Protein AF-J9FQU5-F1 (afdb_monomer_lite)

pLDDT: mean 86.1, std 6.61, range [64.88, 94.56]

Structure (mmCIF, N/CA/C/O backbone):
data_AF-J9FQU5-F1
#
_entry.id   AF-J9FQU5-F1
#
loop_
_atom_site.group_PDB
_atom_site.id
_atom_site.type_symbol
_atom_site.label_atom_id
_atom_site.label_alt_id
_atom_site.label_comp_id
_atom_site.label_asym_id
_atom_site.label_entity_id
_atom_site.label_seq_id
_atom_site.pdbx_PDB_ins_code
_atom_site.Cartn_x
_atom_site.Cartn_y
_atom_site.Cartn_z
_atom_site.occupancy
_atom_site.B_iso_or_equiv
_atom_site.auth_seq_id
_atom_site.auth_comp_id
_atom_site.auth_asym_id
_atom_site.auth_atom_id
_atom_site.pdbx_PDB_model_num
ATOM 1 N N . GLY A 1 1 ? -18.469 14.885 -1.258 1.00 70.06 1 GLY A N 1
ATOM 2 C CA . GLY A 1 1 ? -18.068 13.655 -0.546 1.00 70.06 1 GLY A CA 1
ATOM 3 C C . GLY A 1 1 ? -18.168 12.490 -1.504 1.00 70.06 1 GLY A C 1
ATOM 4 O O . GLY A 1 1 ? -18.882 12.620 -2.489 1.00 70.06 1 GLY A O 1
ATOM 5 N N . TYR A 1 2 ? -17.444 11.404 -1.257 1.00 82.31 2 TYR A N 1
ATOM 6 C CA . TYR A 1 2 ? -17.555 10.162 -2.026 1.00 82.31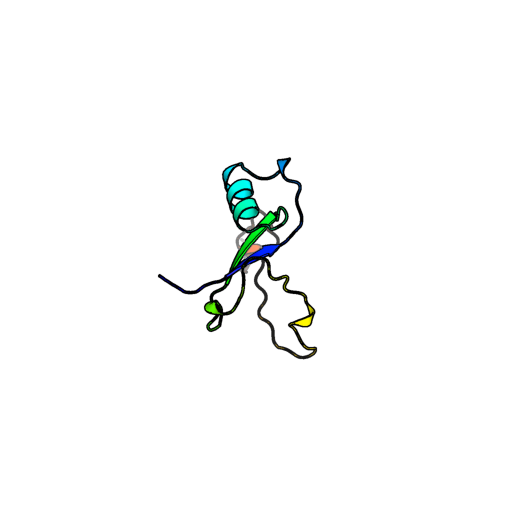 2 TYR A CA 1
ATOM 7 C C . TYR A 1 2 ? -17.853 9.009 -1.064 1.00 82.31 2 TYR A C 1
ATOM 9 O O . TYR A 1 2 ? -17.452 9.075 0.098 1.00 82.31 2 TYR A O 1
ATOM 17 N N . THR A 1 3 ? -18.560 7.986 -1.537 1.00 82.50 3 THR A N 1
ATOM 18 C CA . THR A 1 3 ? -18.879 6.792 -0.744 1.00 82.50 3 THR A CA 1
ATOM 19 C C . THR A 1 3 ? -17.755 5.771 -0.908 1.00 82.50 3 THR A C 1
ATOM 21 O O . THR A 1 3 ? -17.399 5.410 -2.032 1.00 82.50 3 THR A O 1
ATOM 24 N N . ALA A 1 4 ? -17.153 5.339 0.198 1.00 85.88 4 ALA A N 1
ATOM 25 C CA . ALA A 1 4 ? -16.099 4.329 0.213 1.00 85.88 4 ALA A CA 1
ATOM 26 C C . ALA A 1 4 ? -16.034 3.630 1.573 1.00 85.88 4 ALA A C 1
ATOM 28 O O . ALA A 1 4 ? -16.431 4.203 2.588 1.00 85.88 4 ALA A O 1
ATOM 29 N N . VAL A 1 5 ? -15.482 2.417 1.579 1.00 86.38 5 VAL A N 1
ATOM 30 C CA . VAL A 1 5 ? -15.195 1.638 2.789 1.00 86.38 5 VAL A CA 1
ATOM 31 C C . VAL A 1 5 ? -13.689 1.584 2.999 1.00 86.38 5 VAL A C 1
ATOM 33 O O . VAL A 1 5 ? -12.925 1.392 2.052 1.00 86.38 5 VAL A O 1
ATOM 36 N N . GLN A 1 6 ? -13.253 1.734 4.247 1.00 87.75 6 GLN A N 1
ATOM 37 C CA . GLN A 1 6 ? -11.866 1.517 4.641 1.00 87.75 6 GLN A CA 1
ATOM 38 C C . GLN A 1 6 ? -11.728 0.126 5.264 1.00 87.75 6 GLN A C 1
ATOM 40 O O . GLN A 1 6 ? -12.386 -0.182 6.253 1.00 87.75 6 GLN A O 1
ATOM 45 N N . LEU A 1 7 ? -10.853 -0.702 4.697 1.00 87.75 7 LEU A N 1
ATOM 46 C CA . LEU A 1 7 ? -10.558 -2.049 5.172 1.00 87.75 7 LEU A CA 1
ATOM 47 C C . LEU A 1 7 ? -9.173 -2.105 5.809 1.00 87.75 7 LEU A C 1
ATOM 49 O O . LEU A 1 7 ? -8.193 -1.588 5.263 1.00 87.75 7 LEU A O 1
ATOM 53 N N . GLY A 1 8 ? -9.110 -2.755 6.970 1.00 88.69 8 GLY A N 1
ATOM 54 C CA . GLY A 1 8 ? -7.887 -2.996 7.723 1.00 88.69 8 GLY A CA 1
ATOM 55 C C . GLY A 1 8 ? -7.454 -4.457 7.656 1.00 88.69 8 GLY A C 1
ATOM 56 O O . GLY A 1 8 ? -8.274 -5.343 7.879 1.00 88.69 8 GLY A O 1
ATOM 57 N N . PHE A 1 9 ? -6.173 -4.728 7.397 1.00 87.81 9 PHE A N 1
ATOM 58 C CA . PHE A 1 9 ? -5.628 -6.091 7.427 1.00 87.81 9 PHE A CA 1
ATOM 59 C C . PHE A 1 9 ? -4.212 -6.163 8.010 1.00 87.81 9 PHE A C 1
ATOM 61 O O . PHE A 1 9 ? -3.467 -5.178 8.041 1.00 87.81 9 PHE A O 1
ATOM 68 N N . GLY A 1 10 ? -3.846 -7.371 8.450 1.00 85.94 10 GLY A N 1
ATOM 69 C CA . GLY A 1 10 ? -2.573 -7.682 9.097 1.00 85.94 10 GLY A CA 1
ATOM 70 C C . GLY A 1 10 ? -2.562 -7.245 10.557 1.00 85.94 10 GLY A C 1
ATOM 71 O O . GLY A 1 10 ? -2.499 -6.052 10.844 1.00 85.94 10 GLY A O 1
ATOM 72 N N . ASP A 1 11 ? -2.604 -8.202 11.476 1.00 87.25 11 ASP A N 1
ATOM 73 C CA . ASP A 1 11 ? -2.648 -7.906 12.90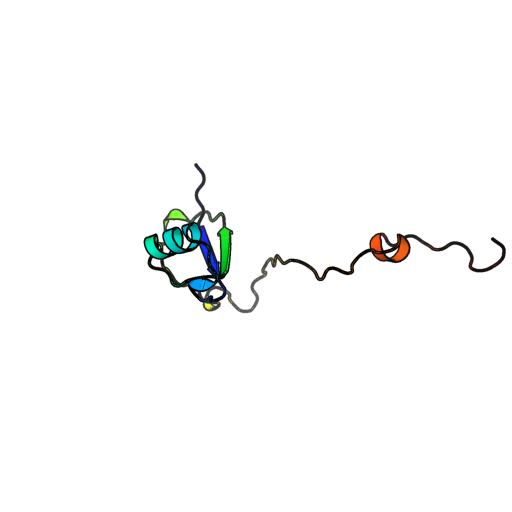8 1.00 87.25 11 ASP A CA 1
ATOM 74 C C . ASP A 1 11 ? -1.331 -7.292 13.383 1.00 87.25 11 ASP A C 1
ATOM 76 O O . ASP A 1 11 ? -0.235 -7.688 12.968 1.00 87.25 11 ASP A O 1
ATOM 80 N N . THR A 1 12 ? -1.434 -6.290 14.251 1.00 89.25 12 THR A N 1
ATOM 81 C CA . THR A 1 12 ? -0.275 -5.651 14.866 1.00 89.25 12 THR A CA 1
ATOM 82 C C . THR A 1 12 ? -0.533 -5.354 16.334 1.00 89.25 12 THR A C 1
ATOM 84 O O . THR A 1 12 ? -1.665 -5.281 16.799 1.00 89.25 12 THR A O 1
ATOM 87 N N . TYR A 1 13 ? 0.549 -5.164 17.078 1.00 87.12 13 TYR A N 1
ATOM 88 C CA . TYR A 1 13 ? 0.478 -4.711 18.458 1.00 87.12 13 TYR A CA 1
ATOM 89 C C . TYR A 1 13 ? 0.268 -3.196 18.511 1.00 87.12 13 TYR A C 1
ATOM 91 O O . TYR A 1 13 ? 0.810 -2.456 17.686 1.00 87.12 13 TYR A O 1
ATOM 99 N N . GLU A 1 14 ? -0.468 -2.734 19.521 1.00 83.75 14 GLU A N 1
ATOM 100 C CA . GLU A 1 14 ? -0.791 -1.316 19.731 1.00 83.75 14 GLU A CA 1
ATOM 101 C C . GLU A 1 14 ? 0.463 -0.431 19.838 1.00 83.75 14 GLU A C 1
ATOM 103 O O . GLU A 1 14 ? 0.479 0.699 19.355 1.00 83.75 14 GLU A O 1
ATOM 108 N N . ASN A 1 15 ? 1.551 -0.964 20.404 1.00 88.06 15 ASN A N 1
ATOM 109 C CA . ASN A 1 15 ? 2.828 -0.259 20.546 1.00 88.06 15 ASN A CA 1
ATOM 110 C C . ASN A 1 15 ? 3.558 0.003 19.217 1.00 88.06 15 ASN A C 1
ATOM 112 O O . ASN A 1 15 ? 4.526 0.761 19.201 1.00 88.06 15 ASN A O 1
ATOM 116 N N . ARG A 1 16 ? 3.133 -0.632 18.118 1.00 87.44 16 ARG A N 1
ATOM 117 C CA . ARG A 1 16 ? 3.699 -0.432 16.775 1.00 87.44 16 ARG A CA 1
ATOM 118 C C . ARG A 1 16 ? 2.947 0.617 15.962 1.00 87.44 16 ARG A C 1
ATOM 120 O O . ARG A 1 16 ? 3.418 0.975 14.887 1.00 87.44 16 ARG A O 1
ATOM 127 N N . LEU A 1 17 ? 1.797 1.073 16.449 1.00 87.31 17 LEU A N 1
ATOM 128 C CA . LEU A 1 17 ? 0.985 2.097 15.807 1.00 87.31 17 LEU A CA 1
ATOM 129 C C . LEU A 1 17 ? 1.225 3.454 16.454 1.00 87.31 17 LEU A C 1
ATOM 131 O O . LEU A 1 17 ? 1.536 3.575 17.642 1.00 87.31 17 LEU A O 1
ATOM 135 N N . THR A 1 18 ? 1.052 4.502 15.661 1.00 90.00 18 THR A N 1
ATOM 136 C CA . THR A 1 18 ? 1.096 5.867 16.170 1.00 90.00 18 THR A CA 1
ATOM 137 C C . THR A 1 18 ? -0.179 6.180 16.965 1.00 90.00 18 THR A C 1
ATOM 139 O O . THR A 1 18 ? -1.237 5.576 16.776 1.00 90.00 18 THR A O 1
ATOM 142 N N . LYS A 1 19 ? -0.108 7.159 17.878 1.00 88.94 19 LYS A N 1
ATOM 143 C CA . LYS A 1 19 ? -1.270 7.618 18.664 1.00 88.94 19 LYS A CA 1
ATOM 144 C C . LYS A 1 19 ? -2.526 7.930 17.820 1.00 88.94 19 LYS A C 1
ATOM 146 O O . LYS A 1 19 ? -3.596 7.484 18.234 1.00 88.94 19 LYS A O 1
ATOM 151 N N . PRO A 1 20 ? -2.453 8.659 16.683 1.00 89.94 20 PRO A N 1
ATOM 152 C CA . PRO A 1 20 ? -3.643 8.934 15.874 1.00 89.94 20 PRO A CA 1
ATOM 153 C C . PRO A 1 20 ? -4.236 7.676 15.227 1.00 89.94 20 PRO A C 1
ATOM 155 O O . PRO A 1 20 ? -5.454 7.524 15.232 1.00 89.94 20 PRO A O 1
ATOM 158 N N . GLU A 1 21 ? -3.409 6.749 14.735 1.00 86.81 21 GLU A N 1
ATOM 159 C CA . GLU A 1 21 ? -3.881 5.485 14.146 1.00 86.81 21 GLU A CA 1
ATOM 160 C C . GLU A 1 21 ? -4.612 4.627 15.184 1.00 86.81 21 GLU A C 1
ATOM 162 O O . GLU A 1 21 ? -5.718 4.148 14.935 1.00 86.81 21 GLU A O 1
ATOM 167 N N . ASN A 1 22 ? -4.040 4.510 16.386 1.00 86.38 22 ASN A N 1
ATOM 168 C CA . ASN A 1 22 ? -4.684 3.822 17.503 1.00 86.38 22 ASN A CA 1
ATOM 169 C C . ASN A 1 22 ? -6.003 4.490 17.907 1.00 86.38 22 ASN A C 1
ATOM 171 O O . ASN A 1 22 ? -6.980 3.800 18.176 1.00 86.38 22 ASN A O 1
ATOM 175 N N . GLY A 1 23 ? -6.059 5.825 17.943 1.00 88.12 23 GLY A N 1
ATOM 176 C CA . GLY A 1 23 ? -7.293 6.556 18.242 1.00 88.12 23 GLY A CA 1
ATOM 177 C C . GLY A 1 23 ? -8.397 6.301 17.212 1.00 88.12 23 GLY A C 1
ATOM 178 O O . GLY A 1 23 ? -9.548 6.079 17.587 1.00 88.12 23 GLY A O 1
ATOM 179 N N . HIS A 1 24 ? -8.040 6.278 15.926 1.00 89.38 24 HIS A N 1
ATOM 180 C CA . HIS A 1 24 ? -8.963 5.980 14.828 1.00 89.38 24 HIS A CA 1
ATOM 181 C C . HIS A 1 24 ? -9.536 4.561 14.930 1.00 89.38 24 HIS A C 1
ATOM 183 O O . HIS A 1 24 ? -10.752 4.381 14.895 1.00 89.38 24 HIS A O 1
ATOM 189 N N . LEU A 1 25 ? -8.677 3.564 15.156 1.00 86.88 25 LEU A N 1
ATOM 190 C CA . LEU A 1 25 ? -9.082 2.160 15.295 1.00 86.88 25 LEU A CA 1
ATOM 191 C C . LEU A 1 25 ? -9.908 1.909 16.565 1.00 86.88 25 LEU A C 1
ATOM 193 O O . LEU A 1 25 ? -10.925 1.219 16.512 1.00 86.88 25 LEU A O 1
ATOM 197 N N . LYS A 1 26 ? -9.547 2.545 17.688 1.00 86.50 26 LYS A N 1
ATOM 198 C CA . LYS A 1 26 ? -10.321 2.481 18.939 1.00 86.50 26 LYS A CA 1
ATOM 199 C C . LYS A 1 26 ? -11.714 3.080 18.795 1.00 86.50 26 LYS A C 1
ATOM 201 O O . LYS A 1 26 ? -12.662 2.523 19.337 1.00 86.50 26 LYS A O 1
ATOM 206 N N . LYS A 1 27 ? -11.859 4.180 18.048 1.00 87.12 27 LYS A N 1
ATOM 207 C CA . LYS A 1 27 ? -13.175 4.767 17.750 1.00 87.12 27 LYS A CA 1
ATOM 208 C C . LYS A 1 27 ? -14.048 3.817 16.926 1.00 87.12 27 LYS A C 1
ATOM 210 O O . LYS A 1 27 ? -15.258 3.800 17.116 1.00 87.12 27 LYS A O 1
ATOM 215 N N . ALA A 1 28 ? -13.435 3.038 16.038 1.00 84.62 28 ALA A N 1
ATOM 216 C CA . ALA A 1 28 ? -14.111 2.012 15.251 1.00 84.62 28 ALA A CA 1
ATOM 217 C C . ALA A 1 28 ? -14.369 0.704 16.029 1.00 84.62 28 ALA A C 1
ATOM 219 O O . ALA A 1 28 ? -15.087 -0.154 15.531 1.00 84.62 28 ALA A O 1
ATOM 220 N N . GLY A 1 29 ? -13.792 0.532 17.226 1.00 83.06 29 GLY A N 1
ATOM 221 C CA . GLY A 1 29 ? -13.908 -0.699 18.016 1.00 83.06 29 GLY A CA 1
ATOM 222 C C . GLY A 1 29 ? -13.166 -1.900 17.418 1.00 83.06 29 GLY A C 1
ATOM 223 O O . GLY A 1 29 ? -13.468 -3.037 17.768 1.00 83.06 29 GLY A O 1
ATOM 224 N N . VAL A 1 30 ? -12.213 -1.662 16.510 1.00 84.50 30 VAL A N 1
ATOM 225 C CA . VAL A 1 30 ? -11.497 -2.715 15.776 1.00 84.50 30 VAL A CA 1
ATOM 226 C C . VAL A 1 30 ? -10.117 -2.940 16.387 1.00 84.50 30 VAL A C 1
ATOM 228 O O . VAL A 1 30 ? -9.466 -2.008 16.865 1.00 84.50 30 VAL A O 1
ATOM 231 N N . GLU A 1 31 ? -9.654 -4.188 16.352 1.00 85.56 31 GLU A N 1
ATOM 232 C CA . GLU A 1 31 ? -8.289 -4.545 16.735 1.00 85.56 31 GLU A CA 1
ATOM 233 C C . GLU A 1 31 ? -7.229 -3.768 15.937 1.00 85.56 31 GLU A C 1
ATOM 235 O O . GLU A 1 31 ? -7.479 -3.355 14.799 1.00 85.56 31 GLU A O 1
ATOM 240 N N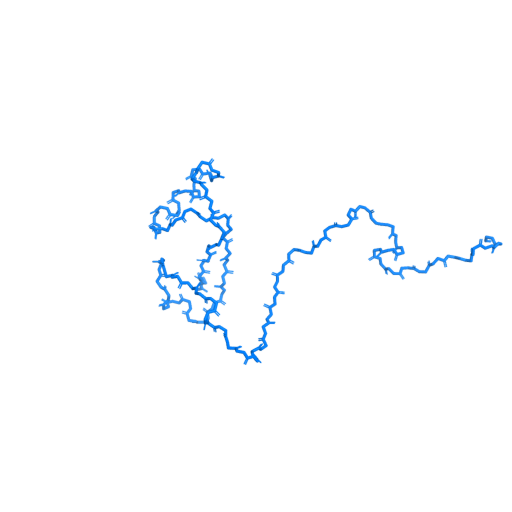 . PRO A 1 32 ? -6.008 -3.610 16.478 1.00 86.12 32 PRO A N 1
ATOM 241 C CA . PRO A 1 32 ? -4.971 -2.870 15.789 1.00 86.12 32 PRO A CA 1
ATOM 242 C C . PRO A 1 32 ? -4.540 -3.581 14.494 1.00 86.12 32 PRO A C 1
ATOM 244 O O . PRO A 1 32 ? -3.984 -4.683 14.522 1.00 86.12 32 PRO A O 1
ATOM 247 N N . LYS A 1 33 ? -4.785 -2.940 13.343 1.00 88.38 33 LYS A N 1
ATOM 248 C CA . LYS A 1 33 ? -4.403 -3.439 12.012 1.00 88.38 33 LYS A CA 1
ATOM 249 C C . LYS A 1 33 ? -3.254 -2.618 11.424 1.00 88.38 33 LYS A C 1
ATOM 251 O O . LYS A 1 33 ? -3.175 -1.408 11.614 1.00 88.38 33 LYS A O 1
ATOM 256 N N . LYS A 1 34 ? -2.355 -3.285 10.698 1.00 87.12 34 LYS A N 1
ATOM 257 C CA . LYS A 1 34 ? -1.121 -2.714 10.136 1.00 87.12 34 LYS A CA 1
ATOM 258 C C . LYS A 1 34 ? -1.358 -1.918 8.856 1.00 87.12 34 LYS A C 1
ATOM 260 O O . LYS A 1 34 ? -0.648 -0.952 8.589 1.00 87.12 34 LYS A O 1
ATOM 265 N N . HIS A 1 35 ? -2.295 -2.361 8.027 1.00 87.62 35 HIS A N 1
ATOM 266 C CA . HIS A 1 35 ? -2.559 -1.759 6.729 1.00 87.62 35 HIS A CA 1
ATOM 267 C C . HIS A 1 35 ? -4.012 -1.323 6.648 1.00 87.62 35 HIS A C 1
ATOM 269 O O . HIS A 1 35 ? -4.897 -2.128 6.908 1.00 87.62 35 HIS A O 1
ATOM 275 N N . LEU A 1 36 ? -4.236 -0.070 6.252 1.00 90.12 36 LEU A N 1
ATOM 276 C CA . LEU A 1 36 ? -5.550 0.496 5.956 1.00 90.12 36 LEU A CA 1
ATOM 277 C C . LEU A 1 36 ? -5.605 0.839 4.466 1.00 90.12 36 LEU A C 1
ATOM 279 O O . LEU A 1 36 ? -4.700 1.497 3.939 1.00 90.12 36 LEU A O 1
ATOM 283 N N . LYS A 1 37 ? -6.639 0.364 3.772 1.00 89.56 37 LYS A N 1
ATOM 284 C CA . LYS A 1 37 ? -6.875 0.632 2.348 1.00 89.56 37 LYS A CA 1
ATOM 285 C C . LYS A 1 37 ? -8.335 0.968 2.104 1.00 89.56 37 LYS A C 1
ATOM 287 O O . LYS A 1 37 ? -9.217 0.387 2.720 1.00 89.56 37 LYS A O 1
ATOM 292 N N . GLU A 1 38 ? -8.569 1.910 1.204 1.00 89.31 38 GLU A N 1
ATOM 293 C CA . GLU A 1 38 ? -9.910 2.359 0.843 1.00 89.31 38 GLU A CA 1
ATOM 294 C C . GLU A 1 38 ? -10.368 1.700 -0.453 1.00 89.31 38 GLU A C 1
ATOM 296 O O . GLU A 1 38 ? -9.595 1.572 -1.405 1.00 89.31 38 GLU A O 1
ATOM 301 N N . PHE A 1 39 ? -11.642 1.328 -0.485 1.00 85.81 39 PHE A N 1
ATOM 302 C CA . PHE A 1 39 ? -12.307 0.740 -1.634 1.00 85.81 39 PHE A CA 1
ATOM 303 C C . PHE A 1 39 ? -13.572 1.535 -1.935 1.00 85.81 39 PHE A C 1
ATOM 305 O O . PHE A 1 39 ? -14.417 1.754 -1.064 1.00 85.81 39 PHE A O 1
ATOM 312 N N . LYS A 1 40 ? -13.690 1.986 -3.184 1.00 85.00 40 LYS A N 1
ATOM 313 C CA . LYS A 1 40 ? -14.910 2.611 -3.694 1.00 85.00 40 LYS A CA 1
ATOM 314 C C . LYS A 1 40 ? -15.827 1.490 -4.164 1.00 85.00 40 LYS A C 1
ATOM 316 O O . LYS A 1 40 ? -15.455 0.754 -5.071 1.00 85.00 40 LYS A O 1
ATOM 321 N N . LEU A 1 41 ? -16.975 1.348 -3.514 1.00 80.19 41 LEU A N 1
ATOM 322 C CA . LEU A 1 41 ? -17.972 0.326 -3.823 1.00 80.19 41 LEU A CA 1
ATOM 323 C C . LEU A 1 41 ? -19.325 1.016 -3.957 1.00 80.19 41 LEU A C 1
ATOM 325 O O . LEU A 1 41 ? -19.655 1.875 -3.138 1.00 80.19 41 LEU A O 1
ATOM 329 N N . ASP A 1 42 ? -20.119 0.617 -4.946 1.00 71.25 42 ASP A N 1
ATOM 330 C CA . ASP A 1 42 ? -21.452 1.195 -5.159 1.00 71.25 42 ASP A CA 1
ATOM 331 C C . ASP A 1 42 ? -22.413 0.882 -3.992 1.00 71.25 42 ASP A C 1
ATOM 333 O O . ASP A 1 42 ? -23.305 1.672 -3.702 1.00 71.25 42 ASP A O 1
ATOM 337 N N . GLY A 1 43 ? -22.168 -0.210 -3.252 1.00 66.81 43 GLY A N 1
ATOM 338 C CA . GLY A 1 43 ? -22.870 -0.596 -2.015 1.00 66.81 43 GLY A CA 1
ATOM 339 C C . GLY A 1 43 ? -22.118 -0.270 -0.717 1.00 66.81 43 GLY A C 1
ATOM 340 O O . GLY A 1 43 ? -22.415 -0.833 0.332 1.00 66.81 43 GLY A O 1
ATOM 341 N N . ALA A 1 44 ? -21.113 0.614 -0.756 1.00 65.12 44 ALA A N 1
ATOM 342 C CA . ALA A 1 44 ? -20.303 0.959 0.420 1.00 65.12 44 ALA A CA 1
ATOM 343 C C . ALA A 1 44 ? -21.117 1.529 1.600 1.00 65.12 44 ALA A C 1
ATOM 345 O O . ALA A 1 44 ? -20.640 1.506 2.731 1.00 65.12 44 ALA A O 1
ATOM 346 N N . ALA A 1 45 ? -22.315 2.063 1.342 1.00 64.88 45 ALA A N 1
ATOM 347 C CA . ALA A 1 45 ? -23.177 2.657 2.362 1.00 64.88 45 ALA A CA 1
ATOM 348 C C . ALA A 1 45 ? -23.847 1.621 3.281 1.00 64.88 45 ALA A C 1
ATOM 350 O O . ALA A 1 45 ? -24.230 1.973 4.394 1.00 64.88 45 ALA A O 1
ATOM 351 N N . ASP A 1 46 ? -23.959 0.368 2.835 1.00 70.69 46 ASP A N 1
ATOM 352 C CA . ASP A 1 46 ? -24.668 -0.690 3.564 1.00 70.69 46 ASP A CA 1
ATOM 353 C C . ASP A 1 46 ? -23.746 -1.491 4.501 1.00 70.69 46 ASP A C 1
ATOM 355 O O . ASP A 1 46 ? -24.208 -2.348 5.253 1.00 70.69 46 ASP A O 1
ATOM 359 N N . MET A 1 47 ? -22.434 -1.229 4.461 1.00 77.81 47 MET A N 1
ATOM 360 C CA . MET A 1 47 ? -21.445 -1.918 5.292 1.00 77.81 47 MET A CA 1
ATOM 361 C C . MET A 1 47 ? -21.262 -1.200 6.628 1.00 77.81 47 MET A C 1
ATOM 363 O O . MET A 1 47 ? -21.075 0.019 6.668 1.00 77.81 47 MET A O 1
ATOM 367 N N . ASN A 1 48 ? -21.258 -1.956 7.728 1.00 79.69 48 ASN A N 1
ATOM 368 C CA . ASN A 1 48 ? -21.085 -1.389 9.057 1.00 79.69 48 ASN A CA 1
ATOM 369 C C . ASN A 1 48 ? -19.610 -1.354 9.461 1.00 79.69 48 ASN A C 1
ATOM 371 O O . ASN A 1 48 ? -18.778 -2.172 9.058 1.00 79.69 48 ASN A O 1
ATOM 375 N N . VAL A 1 49 ? -19.274 -0.386 10.311 1.00 82.19 49 VAL A N 1
ATOM 376 C CA . VAL A 1 49 ? -17.943 -0.307 10.914 1.00 82.19 49 VAL A CA 1
ATOM 377 C C . VAL A 1 49 ? -17.759 -1.498 11.857 1.00 82.19 49 VAL A C 1
ATOM 379 O O . VAL A 1 49 ? -18.550 -1.682 12.776 1.00 82.19 49 VAL A O 1
ATOM 382 N N . GLY A 1 50 ? -16.699 -2.279 11.639 1.00 80.88 50 GLY A N 1
ATOM 383 C CA . GLY A 1 50 ? -16.378 -3.463 12.444 1.00 80.88 50 GLY A CA 1
ATOM 384 C C . GLY A 1 50 ? -16.744 -4.799 11.794 1.00 80.88 50 GLY A C 1
ATOM 385 O O . GLY A 1 50 ? -16.365 -5.842 12.327 1.00 80.88 50 GLY A O 1
ATOM 386 N N . ASP A 1 51 ? -17.405 -4.785 10.634 1.00 83.81 51 ASP A N 1
ATOM 387 C CA . ASP A 1 51 ? -17.704 -6.008 9.888 1.00 83.81 51 ASP A CA 1
ATOM 388 C C . ASP A 1 51 ? -16.415 -6.720 9.438 1.00 83.81 51 ASP A C 1
ATOM 390 O O . ASP A 1 51 ? -15.468 -6.111 8.930 1.00 83.81 51 ASP A O 1
ATOM 394 N N . VAL A 1 52 ? -16.381 -8.044 9.619 1.00 83.38 52 VAL A N 1
ATOM 395 C CA . VAL A 1 52 ? -15.239 -8.887 9.243 1.00 83.38 52 VAL A CA 1
ATOM 396 C C . VAL A 1 52 ? -15.498 -9.523 7.884 1.00 83.38 52 VAL A C 1
ATOM 398 O O . VAL A 1 52 ? -16.343 -10.407 7.748 1.00 83.38 52 VAL A O 1
ATOM 401 N N . ILE A 1 53 ? -14.714 -9.119 6.886 1.00 84.00 53 ILE A N 1
ATOM 402 C CA . ILE A 1 53 ? -14.753 -9.701 5.541 1.00 84.00 53 ILE A CA 1
ATOM 403 C C . ILE A 1 53 ? -13.791 -10.891 5.484 1.00 84.00 53 ILE A C 1
ATOM 405 O O . ILE A 1 53 ? -12.592 -10.745 5.731 1.00 84.00 53 ILE A O 1
ATOM 409 N N . LYS A 1 54 ? -14.316 -12.074 5.157 1.00 84.38 54 LYS A N 1
ATOM 410 C CA . LYS A 1 54 ? -13.538 -13.309 4.971 1.00 84.38 54 LYS A CA 1
ATOM 411 C C . LYS A 1 54 ? -13.331 -13.612 3.489 1.00 84.38 54 LYS A C 1
ATOM 413 O O . LYS A 1 54 ? -14.032 -13.076 2.641 1.00 84.38 54 LYS A O 1
ATOM 418 N N . ALA A 1 55 ? -12.400 -14.518 3.185 1.00 81.69 55 ALA A N 1
ATOM 419 C CA . ALA A 1 55 ? -12.132 -14.971 1.816 1.00 81.69 55 ALA A CA 1
ATOM 420 C C . ALA A 1 55 ? -13.319 -15.707 1.160 1.00 81.69 55 ALA A C 1
ATOM 422 O O . ALA A 1 55 ? -13.326 -15.878 -0.055 1.00 81.69 55 ALA A O 1
ATOM 423 N N . ASP A 1 56 ? -14.331 -16.078 1.949 1.00 81.19 56 ASP A N 1
ATOM 424 C CA . ASP A 1 56 ? -15.577 -16.712 1.500 1.00 81.19 56 ASP A CA 1
ATOM 425 C C . ASP A 1 56 ? -16.400 -15.824 0.548 1.00 81.19 56 ASP A C 1
ATOM 427 O O . ASP A 1 56 ? -17.358 -16.289 -0.062 1.00 81.19 56 ASP A O 1
ATOM 431 N N . THR A 1 57 ? -16.040 -14.544 0.401 1.00 83.25 57 THR A N 1
ATOM 432 C CA . THR A 1 57 ? -16.654 -13.638 -0.577 1.00 83.25 57 THR A CA 1
ATOM 433 C C . THR A 1 57 ? -16.326 -13.982 -2.027 1.00 83.25 57 THR A C 1
ATOM 435 O O . THR A 1 57 ? -16.995 -13.472 -2.920 1.00 83.25 57 THR A O 1
ATOM 438 N N . PHE A 1 58 ? -15.293 -14.790 -2.276 1.00 85.00 58 PHE A N 1
ATOM 439 C CA . PHE A 1 58 ? -14.885 -15.185 -3.623 1.00 85.00 58 PHE A CA 1
ATOM 440 C C . PHE A 1 58 ? -15.299 -16.628 -3.911 1.00 85.00 58 PHE A C 1
ATOM 442 O O . PHE A 1 58 ? -15.033 -17.527 -3.110 1.00 85.00 58 PHE A O 1
ATOM 449 N N . ALA A 1 59 ? -15.900 -16.865 -5.076 1.00 86.44 59 ALA A N 1
ATOM 450 C CA . ALA A 1 59 ? -16.206 -18.203 -5.556 1.00 86.44 59 ALA A CA 1
ATOM 451 C C . ALA A 1 59 ? -15.083 -18.739 -6.459 1.00 86.44 59 ALA A C 1
ATOM 453 O O . ALA A 1 59 ? -14.346 -18.003 -7.123 1.00 86.44 59 ALA A O 1
ATOM 454 N N . ALA A 1 60 ? -14.945 -20.066 -6.508 1.00 85.75 60 ALA A N 1
ATOM 455 C CA . ALA A 1 60 ? -14.007 -20.703 -7.424 1.00 85.75 60 ALA A CA 1
ATOM 456 C C . ALA A 1 60 ? -14.436 -20.455 -8.88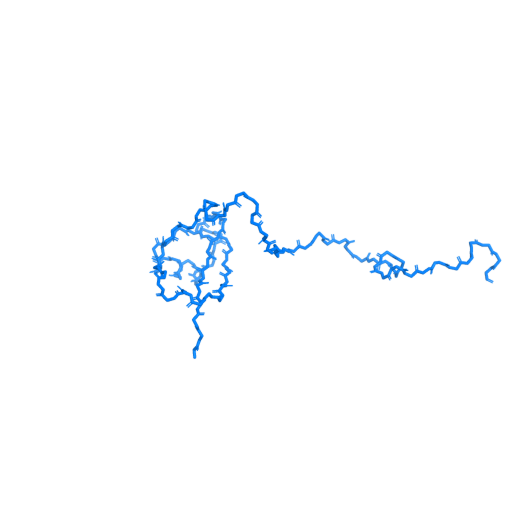1 1.00 85.75 60 ALA A C 1
ATOM 458 O O . ALA A 1 60 ? -15.535 -20.834 -9.280 1.00 85.75 60 ALA A O 1
ATOM 459 N N . GLY A 1 61 ? -13.548 -19.856 -9.678 1.00 88.94 61 GLY A N 1
ATOM 460 C CA . GLY A 1 61 ? -13.812 -19.499 -11.078 1.00 88.94 61 GLY A CA 1
ATOM 461 C C . GLY A 1 61 ? -14.035 -18.004 -11.316 1.00 88.94 61 GLY A C 1
ATOM 462 O O . GLY A 1 61 ? -14.074 -17.583 -12.474 1.00 88.94 61 GLY A O 1
ATOM 463 N N . ASP A 1 62 ? -14.106 -17.202 -10.252 1.00 88.88 62 ASP A N 1
ATOM 464 C CA . ASP A 1 62 ? -14.211 -15.752 -10.372 1.00 88.88 62 ASP A CA 1
ATOM 465 C C . ASP A 1 62 ? -12.938 -15.145 -10.972 1.00 88.88 62 ASP A C 1
ATOM 467 O O . ASP A 1 62 ? -11.806 -15.513 -10.640 1.00 88.88 62 ASP A O 1
ATOM 471 N N . LYS A 1 63 ? -13.127 -14.169 -11.863 1.00 88.75 63 LYS A N 1
ATOM 472 C CA . LYS A 1 63 ? -12.033 -13.335 -12.365 1.00 88.75 63 LYS A CA 1
ATOM 473 C C . LYS A 1 63 ? -11.802 -12.208 -11.371 1.00 88.75 63 LYS A C 1
ATOM 475 O O . LYS A 1 63 ? -12.699 -11.401 -11.144 1.00 88.75 63 LYS A O 1
ATOM 480 N N . ILE A 1 64 ? -10.603 -12.163 -10.803 1.00 88.19 64 ILE A N 1
ATOM 481 C CA . ILE A 1 64 ? -10.220 -11.172 -9.798 1.00 88.19 64 ILE A CA 1
ATOM 482 C C . ILE A 1 64 ? -9.066 -10.306 -10.299 1.00 88.19 64 ILE A C 1
ATOM 484 O O . ILE A 1 64 ? -8.128 -10.804 -10.924 1.00 88.19 64 ILE A O 1
ATOM 488 N N . ASP A 1 65 ? -9.117 -9.020 -9.960 1.00 89.06 65 ASP A N 1
ATOM 489 C CA . ASP A 1 65 ? -8.020 -8.083 -10.177 1.00 89.06 65 ASP A CA 1
ATOM 490 C C . ASP A 1 65 ? -7.199 -7.947 -8.891 1.00 89.06 65 ASP A C 1
ATOM 492 O O . ASP A 1 65 ? -7.719 -7.607 -7.826 1.00 89.06 65 ASP A O 1
ATOM 496 N N . VAL A 1 66 ? -5.892 -8.205 -8.981 1.00 89.31 66 VAL A N 1
ATOM 497 C CA . VAL A 1 66 ? -4.981 -8.169 -7.829 1.00 89.31 66 VAL A CA 1
ATOM 498 C C . VAL A 1 66 ? -3.997 -7.021 -7.985 1.00 89.31 66 VAL A C 1
ATOM 500 O O . VAL A 1 66 ? -3.269 -6.932 -8.971 1.00 89.31 66 VAL A O 1
ATOM 503 N N . THR A 1 67 ? -3.930 -6.157 -6.973 1.00 90.44 67 THR A N 1
ATOM 504 C CA . THR A 1 67 ? -2.944 -5.072 -6.897 1.00 90.44 67 THR A CA 1
ATOM 505 C C . THR A 1 67 ? -1.947 -5.345 -5.777 1.00 90.44 67 THR A C 1
ATOM 507 O O . THR A 1 67 ? -2.327 -5.707 -4.666 1.00 90.44 67 THR A O 1
ATOM 510 N N . GLY A 1 68 ? -0.660 -5.133 -6.045 1.00 90.50 68 GLY A N 1
ATOM 511 C CA . GLY A 1 68 ? 0.399 -5.316 -5.058 1.00 90.50 68 GLY A CA 1
ATOM 512 C C . GLY A 1 68 ? 1.666 -4.552 -5.418 1.00 90.50 68 GLY A C 1
ATOM 513 O O . GLY A 1 68 ? 1.870 -4.146 -6.560 1.00 90.50 68 GLY A O 1
ATOM 514 N N . ILE A 1 69 ? 2.531 -4.355 -4.424 1.00 90.81 69 ILE A N 1
ATOM 515 C CA . ILE A 1 69 ? 3.860 -3.781 -4.643 1.00 90.81 69 ILE A CA 1
ATOM 516 C C . ILE A 1 69 ? 4.764 -4.899 -5.172 1.00 90.81 69 ILE A C 1
ATOM 518 O O . ILE A 1 69 ? 4.994 -5.894 -4.483 1.00 90.81 69 ILE A O 1
ATOM 522 N N . SER A 1 70 ? 5.272 -4.747 -6.396 1.00 92.56 70 SER A N 1
ATOM 523 C CA . SER A 1 70 ? 6.210 -5.702 -6.991 1.00 92.56 70 SER A CA 1
ATOM 524 C C . SER A 1 70 ? 7.551 -5.712 -6.253 1.00 92.56 70 SER A C 1
ATOM 526 O O . SER A 1 70 ? 7.950 -4.724 -5.635 1.00 92.56 70 SER A O 1
ATOM 528 N N . LYS A 1 71 ? 8.306 -6.810 -6.370 1.00 93.88 71 LYS A N 1
ATOM 529 C CA . LYS A 1 71 ? 9.665 -6.886 -5.817 1.00 93.88 71 LYS A CA 1
ATOM 530 C C . LYS A 1 71 ? 10.556 -5.818 -6.459 1.00 93.88 71 LYS A C 1
ATOM 532 O O . LYS A 1 71 ? 10.725 -5.790 -7.674 1.00 93.88 71 LYS A O 1
ATOM 537 N N . GLY A 1 72 ? 11.139 -4.949 -5.638 1.00 92.06 72 GLY A N 1
ATOM 538 C CA . GLY A 1 72 ? 12.142 -3.992 -6.092 1.00 92.06 72 GLY A CA 1
ATOM 539 C C . GLY A 1 72 ? 13.453 -4.701 -6.432 1.00 92.06 72 GLY A C 1
ATOM 540 O O . GLY A 1 72 ? 13.925 -5.540 -5.669 1.00 92.06 72 GLY A O 1
ATOM 541 N N . HIS A 1 73 ? 14.059 -4.353 -7.565 1.00 93.56 73 HIS A N 1
ATOM 542 C CA . HIS A 1 73 ? 15.324 -4.940 -8.023 1.00 93.56 73 HIS A CA 1
ATOM 543 C C . HIS A 1 73 ? 16.529 -3.986 -7.915 1.00 93.56 73 HIS A C 1
ATOM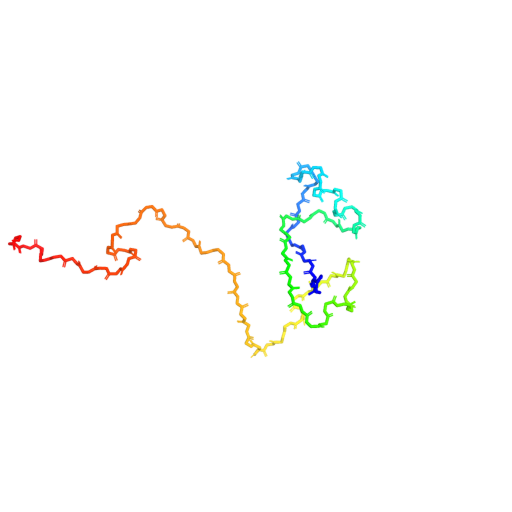 545 O O . HIS A 1 73 ? 17.576 -4.263 -8.499 1.00 93.56 73 HIS A O 1
ATOM 551 N N . GLY A 1 74 ? 16.388 -2.872 -7.189 1.00 94.00 74 GLY A N 1
ATOM 552 C CA . GLY A 1 74 ? 17.434 -1.856 -7.028 1.00 94.00 74 GLY A CA 1
ATOM 553 C C . GLY A 1 74 ? 17.699 -1.039 -8.299 1.00 94.00 74 GLY A C 1
ATOM 554 O O . GLY A 1 74 ? 16.849 -0.954 -9.186 1.00 94.00 74 GLY A O 1
ATOM 555 N N . TYR A 1 75 ? 18.882 -0.424 -8.380 1.00 94.12 75 TYR A N 1
ATOM 556 C CA . TYR A 1 75 ? 19.328 0.283 -9.582 1.00 94.12 75 TYR A CA 1
ATOM 557 C C . TYR A 1 75 ? 19.600 -0.721 -10.710 1.00 94.12 75 TYR A C 1
ATOM 559 O O . TYR A 1 75 ? 20.420 -1.628 -10.566 1.00 94.12 75 TYR A O 1
ATOM 567 N N . GLN A 1 76 ? 18.900 -0.572 -11.834 1.00 94.06 76 GLN A N 1
ATOM 568 C CA . GLN A 1 76 ? 18.998 -1.468 -12.984 1.00 94.06 76 GLN A CA 1
ATOM 569 C C . GLN A 1 76 ? 19.499 -0.716 -14.216 1.00 94.06 76 GLN A C 1
ATOM 571 O O . GLN A 1 76 ? 19.014 0.373 -14.522 1.00 94.06 76 GLN A O 1
ATOM 576 N N . GLY A 1 77 ? 20.428 -1.332 -14.953 1.00 93.50 77 GLY A N 1
ATOM 577 C CA . GLY A 1 77 ? 20.865 -0.836 -16.259 1.00 93.50 77 GLY A CA 1
ATOM 578 C C . GLY A 1 77 ? 19.755 -0.893 -17.316 1.00 93.50 77 GLY A C 1
ATOM 579 O O . GLY A 1 77 ? 18.771 -1.624 -17.168 1.00 93.50 77 GLY A O 1
ATOM 580 N N . VAL A 1 78 ? 19.937 -0.147 -18.409 1.00 94.25 78 VAL A N 1
ATOM 581 C CA . VAL A 1 78 ? 18.915 0.079 -19.453 1.00 94.25 78 VAL A CA 1
ATOM 582 C C . VAL A 1 78 ? 18.418 -1.225 -20.087 1.00 94.25 78 VAL A C 1
ATOM 584 O O . VAL A 1 78 ? 17.217 -1.393 -20.281 1.00 94.25 78 VAL A O 1
ATOM 587 N N . VAL A 1 79 ? 19.314 -2.188 -20.322 1.00 93.69 79 VAL A N 1
ATOM 588 C CA . VAL A 1 79 ? 18.968 -3.513 -20.869 1.00 93.69 79 VAL A CA 1
ATOM 589 C C . VAL A 1 79 ? 17.970 -4.244 -19.964 1.00 93.69 79 VAL A C 1
ATOM 591 O O . VAL A 1 79 ? 16.959 -4.752 -20.431 1.00 93.69 79 VAL A O 1
ATOM 594 N N . LYS A 1 80 ? 18.210 -4.255 -18.647 1.00 92.69 80 LYS A N 1
ATOM 595 C CA . LYS A 1 80 ? 17.366 -4.981 -17.685 1.00 92.69 80 LYS A CA 1
ATOM 596 C C . LYS A 1 80 ? 16.063 -4.246 -17.368 1.00 92.69 80 LYS A C 1
ATOM 598 O O . LYS A 1 80 ? 15.044 -4.892 -17.161 1.00 92.69 80 LYS A O 1
ATOM 603 N N . ARG A 1 81 ? 16.101 -2.912 -17.302 1.00 94.38 81 ARG A N 1
ATOM 604 C CA . ARG A 1 81 ? 14.948 -2.087 -16.912 1.00 94.38 81 ARG A CA 1
ATOM 605 C C . ARG A 1 81 ? 13.981 -1.821 -18.065 1.00 94.38 81 ARG A C 1
ATOM 607 O O . ARG A 1 81 ? 12.778 -1.757 -17.842 1.00 94.38 81 ARG A O 1
ATOM 614 N N . HIS A 1 82 ? 14.513 -1.625 -19.269 1.00 94.38 82 HIS A N 1
ATOM 615 C CA . HIS A 1 82 ? 13.757 -1.155 -20.432 1.00 94.38 82 HIS A CA 1
ATOM 616 C C . HIS A 1 82 ? 13.843 -2.098 -21.636 1.00 94.38 82 HIS A C 1
ATOM 618 O O . HIS A 1 82 ? 13.250 -1.803 -22.666 1.00 94.38 82 HIS A O 1
ATOM 624 N N . GLY A 1 83 ? 14.575 -3.212 -21.534 1.00 93.31 83 GLY A N 1
ATOM 625 C CA . GLY A 1 83 ? 14.712 -4.162 -22.639 1.00 93.31 83 GLY A CA 1
ATOM 626 C C . GLY A 1 83 ? 15.547 -3.635 -23.807 1.00 93.31 83 GLY A C 1
ATOM 627 O O . GLY A 1 83 ? 15.380 -4.107 -24.926 1.00 93.31 83 GLY A O 1
ATOM 628 N N . ALA A 1 84 ? 16.424 -2.649 -23.583 1.00 94.56 84 ALA A N 1
ATOM 629 C CA . ALA A 1 84 ? 17.299 -2.153 -24.643 1.00 94.56 84 ALA A CA 1
ATOM 630 C C . ALA A 1 84 ? 18.248 -3.250 -25.149 1.00 94.56 84 ALA A C 1
ATOM 632 O O . ALA A 1 84 ? 18.738 -4.072 -24.371 1.00 94.56 84 ALA A O 1
ATOM 633 N N . HIS A 1 85 ? 18.547 -3.224 -26.446 1.00 90.31 85 HIS A N 1
ATOM 634 C CA . HIS A 1 85 ? 19.557 -4.097 -27.029 1.00 90.31 85 HIS A CA 1
ATOM 635 C C . HIS A 1 85 ? 20.970 -3.648 -26.641 1.00 90.31 85 HIS A C 1
ATOM 637 O O . HIS A 1 85 ? 21.240 -2.463 -26.446 1.00 90.31 85 HIS A O 1
ATOM 643 N N . ARG A 1 86 ? 21.875 -4.623 -26.526 1.00 87.62 86 ARG A N 1
ATOM 644 C CA . ARG A 1 86 ? 23.318 -4.373 -26.442 1.00 87.62 86 ARG A CA 1
ATOM 645 C C . ARG A 1 86 ? 23.881 -4.137 -27.845 1.00 87.62 86 ARG A C 1
ATOM 647 O O . ARG A 1 86 ? 23.324 -4.657 -28.810 1.00 87.62 86 ARG A O 1
ATOM 654 N N . THR A 1 87 ? 24.978 -3.398 -27.934 1.00 89.00 87 THR A N 1
ATOM 655 C CA . THR A 1 87 ? 25.781 -3.305 -29.160 1.00 89.00 87 THR A CA 1
ATOM 656 C C . THR A 1 87 ? 26.482 -4.631 -29.445 1.00 89.00 87 THR A C 1
ATOM 658 O O . THR A 1 87 ? 26.460 -5.553 -28.616 1.00 89.00 87 THR A O 1
ATOM 661 N N . ASP A 1 88 ? 27.119 -4.723 -30.609 1.00 90.25 88 ASP A N 1
ATOM 662 C CA 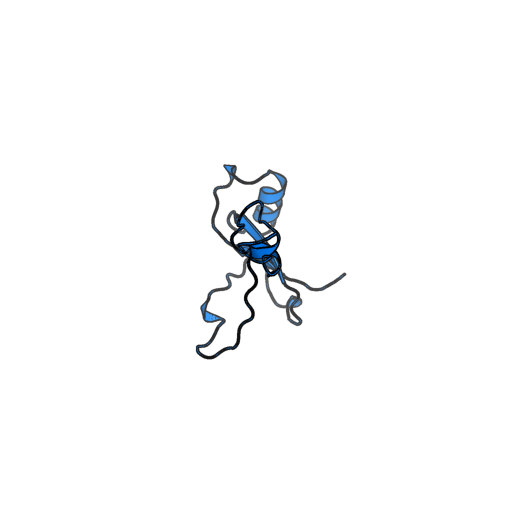. ASP A 1 88 ? 27.964 -5.862 -30.935 1.00 90.25 88 ASP A CA 1
ATOM 663 C C . ASP A 1 88 ? 29.038 -6.059 -29.859 1.00 90.25 88 ASP A C 1
ATOM 665 O O . ASP A 1 88 ? 29.606 -5.115 -29.307 1.00 90.25 88 ASP A O 1
ATOM 669 N N . MET A 1 89 ? 29.270 -7.323 -29.503 1.00 87.38 89 MET A N 1
ATOM 670 C CA . MET A 1 89 ? 30.197 -7.690 -28.425 1.00 87.38 89 MET A CA 1
ATOM 671 C C . MET A 1 89 ? 31.667 -7.566 -28.853 1.00 87.38 89 MET A C 1
ATOM 673 O O . MET A 1 89 ? 32.561 -7.649 -28.013 1.00 87.38 89 MET A O 1
ATOM 677 N N . THR A 1 90 ? 31.914 -7.409 -30.153 1.00 88.12 90 THR A N 1
ATOM 678 C CA . THR A 1 90 ? 33.233 -7.319 -30.786 1.00 88.12 90 THR A CA 1
ATOM 679 C C . THR A 1 90 ? 33.199 -6.250 -31.870 1.00 88.12 90 THR A C 1
ATOM 681 O O . THR A 1 90 ? 32.173 -6.127 -32.526 1.00 88.12 90 THR A O 1
ATOM 684 N N . HIS A 1 91 ? 34.330 -5.573 -32.101 1.00 70.00 91 HIS A N 1
ATOM 685 C CA . HIS A 1 91 ? 34.476 -4.466 -33.062 1.00 70.00 91 HIS A CA 1
ATOM 686 C C . HIS A 1 91 ? 33.488 -3.321 -32.791 1.00 70.00 91 HIS A C 1
ATOM 688 O O . HIS A 1 91 ? 32.456 -3.228 -33.440 1.00 70.00 91 HIS A O 1
ATOM 694 N N . GLY A 1 92 ? 33.844 -2.509 -31.784 1.00 68.56 92 GLY A N 1
ATOM 695 C CA . GLY A 1 92 ? 33.040 -1.430 -31.194 1.00 68.56 92 GLY A CA 1
ATOM 696 C C . GLY A 1 92 ? 32.301 -0.524 -32.167 1.00 68.56 92 GLY A C 1
ATOM 697 O O . GLY A 1 92 ? 32.918 -0.119 -33.176 1.00 68.56 92 GLY A O 1
#

Radius of gyration: 21.85 Å; chains: 1; bounding box: 59×34×54 Å

Sequence (92 aa):
GYTAVQLGFGDTYENRLTKPENGHLKKAGVEPKKHLKEFKLDGAADMNVGDVIKADTFAAGDKIDVTGISKGHGYQGVVKRHGAHRTDMTHG

Foldseek 3Di:
DAQKDKDFADADDPVVDDPVQSVVCVVLVHHRGDDIDIDRDPCSVVDHRPDDDDPVVDDPPDDDDDDDDDDDPPDDDCCVPPVDDDDDPPDD

Secondary structure (DSSP, 8-state):
----EEEEEEE--GGGS-HHHHHHHHHHT---EEEEEEE--TTGGGPPTT----GGGS-TT-------PPPP--S--HHHHH-PPPPPSS--

Organism: NCBI:txid749906

InterPro domains:
  IPR000597 Large ribosomal subunit protein uL3 [PF00297] (40-91)
  IPR009000 Translation protein, beta-barrel domain superfamily [SSF50447] (1-92)
  IPR019926 Large ribosomal subunit protein uL3, conserved site [PS00474] (58-81)
  IPR019927 Large ribosomal subunit protein uL3, bacteria/organella [PTHR11229] (1-92)
  IPR044892 Ribosomal protein L3, domain 3, archaeal-type superfamily [G3DSA:4.10.960.10] (53-92)